Protein AF-I3URA3-F1 (afdb_monomer_lite)

Structure (mmCIF, N/CA/C/O backbone):
data_AF-I3URA3-F1
#
_entry.id   AF-I3URA3-F1
#
loop_
_atom_site.group_PDB
_atom_site.id
_atom_site.type_symbol
_atom_site.label_atom_id
_atom_site.label_alt_id
_atom_site.label_comp_id
_atom_site.label_asym_id
_atom_site.label_entity_id
_atom_site.label_seq_id
_atom_site.pdbx_PDB_ins_code
_atom_site.Cartn_x
_atom_site.Cartn_y
_atom_site.Cartn_z
_atom_site.occupancy
_atom_site.B_iso_or_equiv
_atom_site.auth_seq_id
_atom_site.auth_comp_id
_atom_site.auth_asym_id
_atom_site.auth_atom_id
_atom_site.pdbx_PDB_model_num
ATOM 1 N N . MET A 1 1 ? -1.140 -3.611 6.124 1.00 74.75 1 MET A N 1
ATOM 2 C CA . MET A 1 1 ? -0.867 -2.228 5.666 1.00 74.75 1 MET A CA 1
ATOM 3 C C . MET A 1 1 ? 0.381 -2.161 4.786 1.00 74.75 1 MET A C 1
ATOM 5 O O . MET A 1 1 ? 0.249 -1.789 3.631 1.00 74.75 1 MET A O 1
ATOM 9 N N . PHE A 1 2 ? 1.548 -2.611 5.269 1.00 85.19 2 PHE A N 1
ATOM 10 C CA . PHE A 1 2 ? 2.808 -2.604 4.501 1.00 85.19 2 PHE A CA 1
ATOM 11 C C . PHE A 1 2 ? 2.722 -3.324 3.140 1.00 85.19 2 PHE A C 1
ATOM 13 O O . PHE A 1 2 ? 3.153 -2.789 2.127 1.00 85.19 2 PHE A O 1
ATOM 20 N N . LEU A 1 3 ? 2.060 -4.486 3.099 1.00 85.38 3 LEU A N 1
ATOM 21 C CA . LEU A 1 3 ? 1.839 -5.269 1.876 1.00 85.38 3 LEU A CA 1
ATOM 22 C C . LEU A 1 3 ? 1.084 -4.493 0.777 1.00 85.38 3 LEU A C 1
ATOM 24 O O . LEU A 1 3 ? 1.468 -4.540 -0.385 1.00 85.38 3 LEU A O 1
ATOM 28 N N . PHE A 1 4 ? 0.050 -3.728 1.142 1.00 86.25 4 PHE A N 1
ATOM 29 C CA . PHE A 1 4 ? -0.740 -2.943 0.183 1.00 86.25 4 PHE A CA 1
ATOM 30 C C . PHE A 1 4 ? 0.005 -1.705 -0.317 1.00 86.25 4 PHE A C 1
ATOM 32 O O . PHE A 1 4 ? -0.142 -1.327 -1.475 1.00 86.25 4 PHE A O 1
ATOM 39 N N . LEU A 1 5 ? 0.839 -1.103 0.535 1.00 88.44 5 LEU A N 1
ATOM 40 C CA . LEU A 1 5 ? 1.732 -0.014 0.138 1.00 88.44 5 LEU A CA 1
ATOM 41 C C . LEU A 1 5 ? 2.796 -0.509 -0.848 1.00 88.44 5 LEU A C 1
ATOM 43 O O . LEU A 1 5 ? 3.043 0.136 -1.859 1.00 88.44 5 LEU A O 1
ATOM 47 N N . MET A 1 6 ? 3.365 -1.692 -0.610 1.00 90.81 6 MET A N 1
ATOM 48 C CA . MET A 1 6 ? 4.307 -2.319 -1.538 1.00 90.81 6 MET A CA 1
ATOM 49 C C . MET A 1 6 ? 3.646 -2.628 -2.890 1.00 90.81 6 MET A C 1
ATOM 51 O O . MET A 1 6 ? 4.231 -2.379 -3.941 1.00 90.81 6 MET A O 1
ATO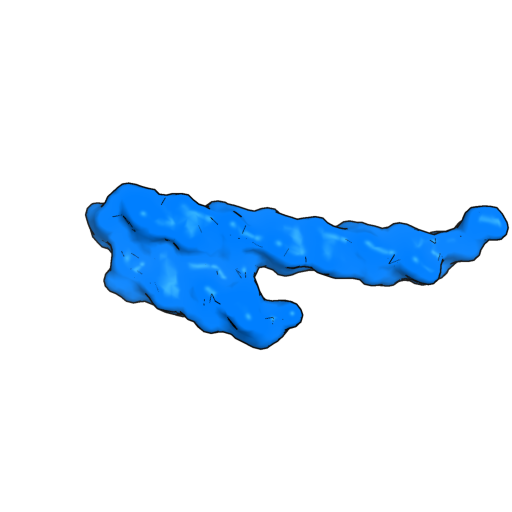M 55 N N . LEU A 1 7 ? 2.395 -3.096 -2.864 1.00 89.12 7 LEU A N 1
ATOM 56 C CA . LEU A 1 7 ? 1.593 -3.359 -4.059 1.00 89.12 7 LEU A CA 1
ATOM 57 C C . LEU A 1 7 ? 1.287 -2.074 -4.853 1.00 89.12 7 LEU A C 1
ATOM 59 O O . LEU A 1 7 ? 1.330 -2.091 -6.080 1.00 89.12 7 LEU A O 1
ATOM 63 N N . LEU A 1 8 ? 1.045 -0.952 -4.167 1.00 90.25 8 LEU A N 1
ATOM 64 C CA . LEU A 1 8 ? 0.901 0.373 -4.784 1.00 90.25 8 LEU A CA 1
ATOM 65 C C . LEU A 1 8 ? 2.198 0.837 -5.451 1.00 90.25 8 LEU A C 1
ATOM 67 O O . LEU A 1 8 ? 2.151 1.330 -6.575 1.00 90.25 8 LEU A O 1
ATOM 71 N N . THR A 1 9 ? 3.346 0.643 -4.799 1.00 90.81 9 THR A N 1
ATOM 72 C CA . THR A 1 9 ? 4.659 0.982 -5.367 1.00 90.81 9 THR A CA 1
ATOM 73 C C . THR A 1 9 ? 4.953 0.155 -6.618 1.00 90.81 9 THR A C 1
ATOM 75 O O . THR A 1 9 ? 5.329 0.711 -7.646 1.00 90.81 9 THR A O 1
ATOM 78 N N . ILE A 1 10 ? 4.709 -1.158 -6.574 1.00 90.69 10 ILE A N 1
ATOM 79 C CA . ILE A 1 10 ? 4.893 -2.046 -7.732 1.00 90.69 10 ILE A CA 1
ATOM 80 C C . ILE A 1 10 ? 3.903 -1.692 -8.852 1.00 90.69 10 ILE A C 1
ATOM 82 O O . ILE A 1 10 ? 4.287 -1.604 -10.019 1.00 90.69 10 ILE A O 1
ATOM 86 N N . GLY A 1 11 ? 2.641 -1.423 -8.504 1.00 88.44 11 GLY A N 1
ATOM 87 C CA . GLY A 1 11 ? 1.628 -0.952 -9.447 1.00 88.44 11 GLY A CA 1
ATOM 88 C C . GLY A 1 11 ? 2.000 0.385 -10.094 1.00 88.44 11 GLY A C 1
ATOM 89 O O . GLY A 1 11 ? 1.732 0.582 -11.277 1.00 88.44 11 GLY A O 1
ATOM 90 N N . PHE A 1 12 ? 2.688 1.270 -9.362 1.00 89.56 12 PHE A N 1
ATOM 91 C CA . PHE A 1 12 ? 3.214 2.533 -9.886 1.00 89.56 12 PHE A CA 1
ATOM 92 C C . PHE A 1 12 ? 4.356 2.309 -10.869 1.00 89.56 12 PHE A C 1
ATOM 94 O O . PHE A 1 12 ? 4.332 2.875 -11.959 1.00 89.56 12 PHE A O 1
ATOM 101 N N . SER A 1 13 ? 5.308 1.438 -10.534 1.00 91.44 13 SER A N 1
ATOM 102 C CA . SER A 1 13 ? 6.398 1.068 -11.442 1.00 91.44 13 SER A CA 1
ATOM 103 C C . SER A 1 13 ? 5.899 0.432 -12.743 1.00 91.44 13 SER A C 1
ATOM 105 O O . SER A 1 13 ? 6.529 0.588 -13.781 1.00 91.44 13 SER A O 1
ATOM 107 N N . MET A 1 14 ? 4.757 -0.257 -12.707 1.00 90.12 14 MET A N 1
ATOM 108 C CA . MET A 1 14 ? 4.131 -0.899 -13.869 1.00 90.12 14 MET A CA 1
ATOM 109 C C . MET A 1 14 ? 2.960 -0.090 -14.451 1.00 90.12 14 MET A C 1
ATOM 111 O O . MET A 1 14 ? 2.184 -0.646 -15.228 1.00 90.12 14 MET A O 1
ATOM 115 N N . ARG A 1 15 ? 2.794 1.192 -14.085 1.00 84.56 15 ARG A N 1
ATOM 116 C CA . ARG A 1 15 ? 1.606 2.007 -14.418 1.00 84.56 15 ARG A CA 1
ATOM 117 C C . ARG A 1 15 ? 1.298 2.064 -15.914 1.00 84.56 15 ARG A C 1
ATOM 119 O O . ARG A 1 15 ? 0.131 2.118 -16.283 1.00 84.56 15 ARG A O 1
ATOM 126 N N . GLU A 1 16 ? 2.323 2.057 -16.761 1.00 87.69 16 GLU A N 1
ATOM 127 C CA . GLU A 1 16 ? 2.167 2.094 -18.223 1.00 87.69 16 GLU A CA 1
ATOM 128 C C . GLU A 1 16 ? 1.453 0.854 -18.772 1.00 87.69 16 GLU A C 1
ATOM 130 O O . GLU A 1 16 ? 0.862 0.881 -19.850 1.00 87.69 16 GLU A O 1
ATOM 135 N N . ARG A 1 17 ? 1.461 -0.244 -18.012 1.00 86.06 17 ARG A N 1
ATOM 136 C CA . ARG A 1 17 ? 0.684 -1.441 -18.308 1.00 86.06 17 ARG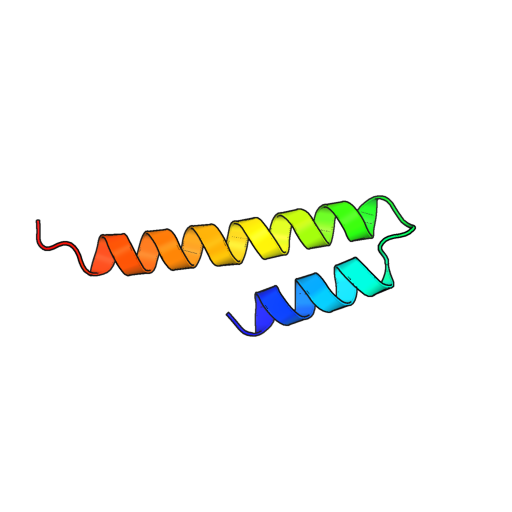 A CA 1
ATOM 137 C C . ARG A 1 17 ? -0.653 -1.321 -17.585 1.00 86.06 17 ARG A C 1
ATOM 139 O O . ARG A 1 17 ? -0.690 -1.051 -16.389 1.00 86.06 17 ARG A O 1
ATOM 146 N N . ASN A 1 18 ? -1.753 -1.652 -18.264 1.00 86.00 18 ASN A N 1
ATOM 147 C CA . ASN A 1 18 ? -3.096 -1.707 -17.655 1.00 86.00 18 ASN A CA 1
ATOM 148 C C . ASN A 1 18 ? -3.140 -2.532 -16.347 1.00 86.00 18 ASN A C 1
ATOM 150 O O . ASN A 1 18 ? -3.929 -2.258 -15.445 1.00 86.00 18 ASN A O 1
ATOM 154 N N . ILE A 1 19 ? -2.242 -3.513 -16.219 1.00 87.38 19 ILE A N 1
ATOM 155 C CA . ILE A 1 19 ? -2.037 -4.317 -15.009 1.00 87.38 19 ILE A CA 1
ATOM 156 C C . ILE A 1 19 ? -1.542 -3.485 -13.813 1.00 87.38 19 ILE A C 1
ATOM 158 O O . ILE A 1 19 ? -1.983 -3.731 -12.695 1.00 87.38 19 ILE A O 1
ATOM 162 N N . GLY A 1 20 ? -0.670 -2.493 -14.016 1.00 88.00 20 GLY A N 1
ATOM 163 C CA . GLY A 1 20 ? -0.189 -1.622 -12.941 1.00 88.00 20 GLY A CA 1
ATOM 164 C C . GLY A 1 20 ? -1.304 -0.757 -12.361 1.00 88.00 20 GLY A C 1
ATOM 165 O O . GLY A 1 20 ? -1.434 -0.649 -11.143 1.00 88.00 20 GLY A O 1
ATOM 166 N N . VAL A 1 21 ? -2.186 -0.239 -13.223 1.00 89.00 21 VAL A N 1
ATOM 167 C CA . VAL A 1 21 ? -3.393 0.480 -12.789 1.00 89.00 21 VAL A CA 1
ATOM 168 C C . VAL A 1 21 ? -4.292 -0.442 -11.961 1.00 89.00 21 VAL A C 1
ATOM 170 O O . VAL A 1 21 ? -4.674 -0.074 -10.854 1.00 89.00 21 VAL A O 1
ATOM 173 N N . LEU A 1 22 ? -4.562 -1.671 -12.419 1.00 90.56 22 LEU A N 1
ATOM 174 C CA . LEU A 1 22 ? -5.333 -2.655 -11.641 1.00 90.56 22 LEU A CA 1
ATOM 175 C C . LEU A 1 22 ? -4.701 -2.959 -10.272 1.00 90.56 22 LEU A C 1
ATOM 177 O O . LEU A 1 22 ? -5.406 -2.983 -9.264 1.00 90.56 22 LEU A O 1
ATOM 181 N N . MET A 1 23 ? -3.378 -3.132 -10.207 1.00 90.69 23 MET A N 1
ATOM 182 C CA . MET A 1 23 ? -2.662 -3.332 -8.941 1.00 90.69 23 MET A CA 1
ATOM 183 C C . MET A 1 23 ? -2.825 -2.130 -7.998 1.00 90.69 23 MET A C 1
ATOM 185 O O . MET A 1 23 ? -3.057 -2.318 -6.806 1.00 90.69 23 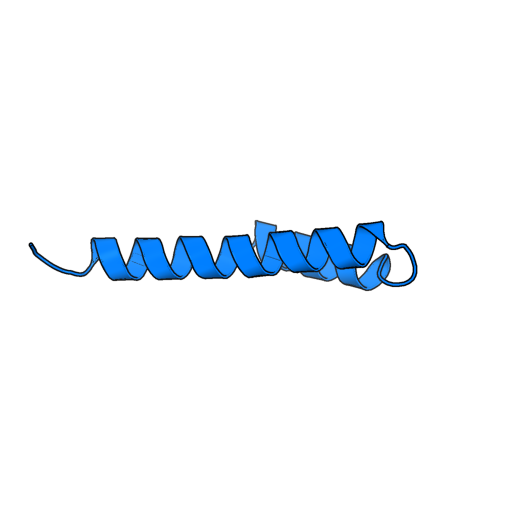MET A O 1
ATOM 189 N N . MET A 1 24 ? -2.789 -0.896 -8.510 1.00 93.75 24 MET A N 1
ATOM 190 C CA . MET A 1 24 ? -3.031 0.305 -7.699 1.00 93.75 24 MET A CA 1
ATOM 191 C C . MET A 1 24 ? -4.446 0.356 -7.114 1.00 93.75 24 MET A C 1
ATOM 193 O O . MET A 1 24 ? -4.620 0.719 -5.947 1.00 93.75 24 MET A O 1
ATOM 197 N N . TRP A 1 25 ? -5.455 -0.032 -7.898 1.00 93.31 25 TRP A N 1
ATOM 198 C CA . TRP A 1 25 ? -6.840 -0.120 -7.430 1.00 93.31 25 TRP A CA 1
ATOM 199 C C . TRP A 1 25 ? -6.987 -1.141 -6.302 1.00 93.31 25 TRP A C 1
ATOM 201 O O . TRP A 1 25 ? -7.545 -0.819 -5.253 1.00 93.31 25 TRP A O 1
ATOM 211 N N . VAL A 1 26 ? -6.424 -2.341 -6.471 1.00 92.19 26 VAL A N 1
ATOM 212 C CA . VAL A 1 26 ? -6.460 -3.399 -5.448 1.00 92.19 26 VAL A CA 1
ATOM 213 C C . VAL A 1 26 ? -5.734 -2.967 -4.172 1.00 92.19 26 VAL A C 1
ATOM 215 O O . VAL A 1 26 ? -6.245 -3.176 -3.072 1.00 92.19 26 VAL A O 1
ATOM 218 N N . GLY A 1 27 ? -4.576 -2.312 -4.294 1.00 92.50 27 GLY A N 1
ATOM 219 C CA . GLY A 1 27 ? -3.843 -1.776 -3.147 1.00 92.50 27 GLY A CA 1
ATOM 220 C C . GLY A 1 27 ? -4.655 -0.737 -2.369 1.00 92.50 27 GLY A C 1
ATOM 221 O O . GLY A 1 27 ? -4.750 -0.812 -1.144 1.00 92.50 27 GLY A O 1
ATOM 222 N N . THR A 1 28 ? -5.306 0.185 -3.079 1.00 92.38 28 THR A N 1
ATOM 223 C CA . THR A 1 28 ? -6.125 1.245 -2.470 1.00 92.38 28 THR A CA 1
ATOM 224 C C . THR A 1 28 ? -7.376 0.677 -1.796 1.00 92.38 28 THR A C 1
ATOM 226 O O . THR A 1 28 ? -7.647 1.000 -0.639 1.00 92.38 28 THR A O 1
ATOM 229 N N . LEU A 1 29 ? -8.099 -0.226 -2.467 1.00 94.56 29 LEU A N 1
ATOM 230 C CA . LEU A 1 29 ? -9.278 -0.896 -1.907 1.00 94.56 29 LEU A CA 1
ATOM 231 C C . LEU A 1 29 ? -8.925 -1.758 -0.690 1.00 94.56 29 LEU A C 1
ATOM 233 O O . LEU A 1 29 ? -9.671 -1.770 0.285 1.00 94.56 29 LEU A O 1
ATOM 237 N N . GLY A 1 30 ? -7.770 -2.428 -0.703 1.00 91.88 30 GLY A N 1
ATOM 238 C CA . GLY A 1 30 ? -7.289 -3.211 0.434 1.00 91.88 30 GLY A CA 1
ATO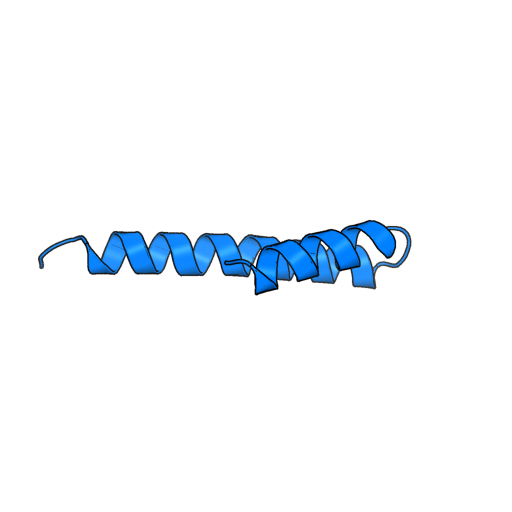M 239 C C . GLY A 1 30 ? -6.976 -2.355 1.665 1.00 91.88 30 GLY A C 1
ATOM 240 O O . GLY A 1 30 ? -7.344 -2.723 2.782 1.00 91.88 30 GLY A O 1
ATOM 241 N N . ILE A 1 31 ? -6.353 -1.184 1.477 1.00 93.06 31 ILE A N 1
ATOM 242 C CA . ILE A 1 31 ? -6.114 -0.226 2.571 1.00 93.06 31 ILE A CA 1
ATOM 243 C C . ILE A 1 31 ? -7.441 0.317 3.098 1.00 93.06 31 ILE A C 1
ATOM 245 O O . ILE A 1 31 ? -7.640 0.364 4.313 1.00 93.06 31 ILE A O 1
ATOM 249 N N . PHE A 1 32 ? -8.354 0.691 2.202 1.00 92.88 32 PHE A N 1
ATOM 250 C CA . PHE A 1 32 ? -9.654 1.236 2.572 1.00 92.88 32 PHE A CA 1
ATOM 251 C C . PHE A 1 32 ? -10.495 0.215 3.346 1.00 92.88 32 PHE A C 1
ATOM 253 O O . PHE A 1 32 ? -10.948 0.510 4.446 1.00 92.88 32 PHE A O 1
ATOM 260 N N . GLY A 1 33 ? -10.613 -1.017 2.845 1.00 92.56 33 GLY A N 1
ATOM 261 C CA . GLY A 1 33 ? -11.366 -2.088 3.497 1.00 92.56 33 GLY A CA 1
ATOM 262 C C . GLY A 1 33 ? -10.825 -2.445 4.881 1.00 92.56 33 GLY A C 1
ATOM 263 O O . GLY A 1 33 ? -11.597 -2.559 5.829 1.00 92.56 33 GLY A O 1
ATOM 264 N N . LEU A 1 34 ? -9.499 -2.540 5.040 1.00 91.50 34 LEU A N 1
ATOM 265 C CA . LEU A 1 34 ? -8.887 -2.762 6.355 1.00 91.50 34 LEU A CA 1
ATOM 266 C C . LEU A 1 34 ? -9.104 -1.590 7.308 1.00 91.50 34 LEU A C 1
ATOM 268 O O . LEU A 1 34 ? -9.318 -1.805 8.498 1.00 91.50 34 LEU A O 1
ATOM 272 N N . THR A 1 35 ? -9.049 -0.360 6.798 1.00 91.44 35 THR A N 1
ATOM 273 C CA . THR A 1 35 ? -9.319 0.838 7.598 1.00 91.44 35 THR A CA 1
ATOM 274 C C . THR A 1 35 ? -10.772 0.846 8.067 1.00 91.44 35 THR A C 1
ATOM 276 O O . THR A 1 35 ? -11.020 1.013 9.257 1.00 91.44 35 THR A O 1
ATOM 279 N N . CYS A 1 36 ? -11.725 0.576 7.171 1.00 92.19 36 CYS A N 1
ATOM 280 C CA . CYS A 1 36 ? -13.139 0.442 7.510 1.00 92.19 36 CYS A CA 1
ATOM 281 C C . CYS A 1 36 ? -13.377 -0.676 8.527 1.00 92.19 36 CYS A C 1
ATOM 283 O O . CYS A 1 36 ? -14.057 -0.440 9.517 1.00 92.19 36 CYS A O 1
ATOM 285 N N . TRP A 1 37 ? -12.773 -1.855 8.343 1.00 90.38 37 TRP A N 1
ATOM 286 C CA . TRP A 1 37 ? -12.875 -2.957 9.304 1.00 90.38 37 TRP A CA 1
ATOM 287 C C . TRP A 1 37 ? -12.358 -2.553 10.684 1.00 90.38 37 TRP A C 1
ATOM 289 O O . TRP A 1 37 ? -13.029 -2.765 11.685 1.00 90.38 37 TRP A O 1
ATOM 299 N N . LYS A 1 38 ? -11.194 -1.900 10.742 1.00 88.12 38 LYS A N 1
ATOM 300 C CA . LYS A 1 38 ? -10.606 -1.417 11.998 1.00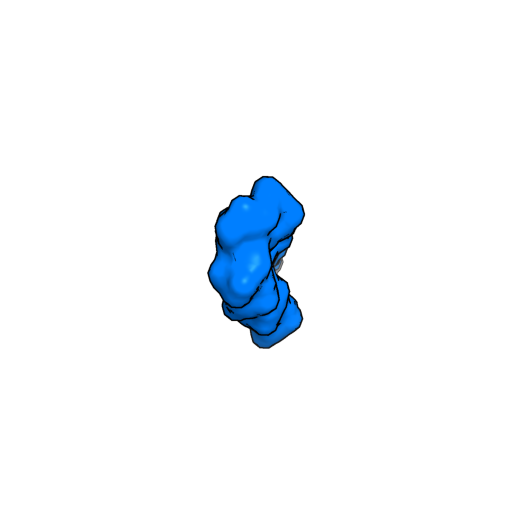 88.12 38 LYS A CA 1
ATOM 301 C C . LYS A 1 38 ? -11.461 -0.359 12.692 1.00 88.12 38 LYS A C 1
ATOM 303 O O . LYS A 1 38 ? -11.438 -0.282 13.917 1.00 88.12 38 LYS A O 1
ATOM 308 N N . ILE A 1 39 ? -12.179 0.461 11.926 1.00 90.62 39 ILE A N 1
ATOM 309 C CA . ILE A 1 39 ? -13.140 1.428 12.466 1.00 90.62 39 ILE A CA 1
ATOM 310 C C . ILE A 1 39 ? -14.379 0.695 12.991 1.00 90.62 39 ILE A C 1
ATOM 312 O O . ILE A 1 39 ? -14.785 0.965 14.116 1.00 90.62 39 ILE A O 1
ATOM 316 N N . LEU A 1 40 ? -14.930 -0.261 12.233 1.00 89.69 40 LEU A N 1
ATOM 317 C CA . LEU A 1 40 ? -16.074 -1.073 12.661 1.00 89.69 40 LEU A CA 1
ATOM 318 C C . LEU A 1 40 ? -15.765 -1.889 13.925 1.00 89.69 40 LEU A C 1
ATOM 320 O O . LEU A 1 40 ? -16.580 -1.896 14.835 1.00 89.69 40 LEU A O 1
ATOM 324 N N . GLU A 1 41 ? -14.582 -2.504 14.032 1.00 88.62 41 GLU A N 1
ATOM 325 C CA . GLU A 1 41 ? -14.137 -3.218 15.246 1.00 88.62 41 GLU A CA 1
ATOM 326 C C . GLU A 1 41 ? -14.074 -2.315 16.486 1.00 88.62 41 GLU A C 1
ATOM 328 O O . GLU A 1 41 ? -14.119 -2.801 17.613 1.00 88.62 41 GLU A O 1
ATOM 333 N N . LYS A 1 42 ? -13.922 -1.002 16.291 1.00 81.88 42 LYS A N 1
ATOM 334 C CA . LYS A 1 42 ? -13.878 -0.011 17.367 1.00 81.88 42 LYS A CA 1
ATOM 335 C C . LYS A 1 42 ? -15.239 0.583 17.707 1.00 81.88 42 LYS A C 1
ATOM 337 O O . LYS A 1 42 ? -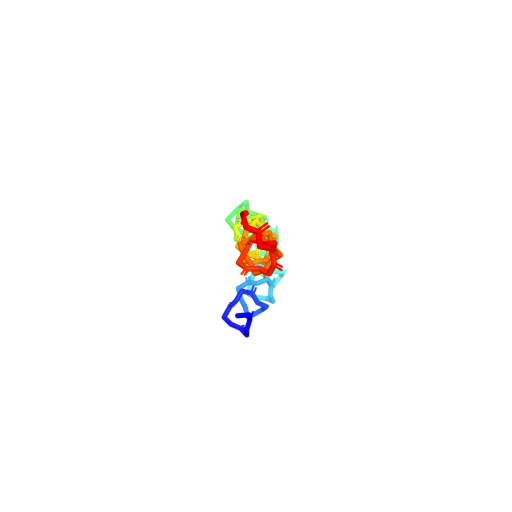15.316 1.282 18.716 1.00 81.88 42 LYS A O 1
ATOM 342 N N . LEU A 1 43 ? -16.280 0.343 16.908 1.00 80.12 43 LEU A N 1
ATOM 343 C CA . LEU A 1 43 ? -17.637 0.682 17.315 1.00 80.12 43 LEU A CA 1
ATOM 344 C C . LEU A 1 43 ? -18.137 -0.404 18.279 1.00 80.12 43 LEU A C 1
ATOM 346 O O . LEU A 1 43 ? -18.277 -1.554 17.864 1.00 80.12 43 LEU A O 1
ATOM 350 N N . PRO A 1 44 ? -18.414 -0.075 19.553 1.00 65.31 44 PRO A N 1
ATOM 351 C CA . PRO A 1 44 ? -19.176 -0.973 20.403 1.00 65.31 44 PRO A CA 1
ATOM 352 C C . PRO A 1 44 ? -20.606 -1.059 19.850 1.00 65.31 44 PRO A C 1
ATOM 354 O O . PRO A 1 44 ? -21.219 -0.027 19.569 1.00 65.31 44 PRO A O 1
ATOM 357 N N . THR A 1 45 ? -21.102 -2.279 19.652 1.00 61.22 45 THR A N 1
ATOM 358 C CA . THR A 1 45 ? -22.529 -2.560 19.418 1.00 61.22 45 THR A CA 1
ATOM 359 C C . THR A 1 45 ? -23.352 -2.264 20.657 1.00 61.22 45 THR A C 1
ATOM 361 O O . THR A 1 45 ? -22.884 -2.671 21.747 1.00 61.22 45 THR A O 1
#

Sequence (45 aa):
MFLFLMLLTIGFSMRERNIGVLMMWVGTLGIFGLTCWKILEKLPT

Foldseek 3Di:
DVVLVVLLVVLVVVVVDPVSVVSNVVSVVVVVVVVVVVVVVPDDD

pLDDT: mean 88.03, std 6.52, range [61.22, 94.56]

Radius of gyration: 13.02 Å; chains: 1; bounding box: 29×8×39 Å

Secondary structure (DSSP, 8-state):
-HHHHHHHHHHHHTTTSHHHHHHHHHHHHHHHHHHHHHHHTTS--

Organism: NCBI:txid231023